Protein 4MI7 (pdb70)

Radius of gyration: 13.68 Å; Cα contacts (8 Å, |Δi|>4): 208; chains: 1; bounding box: 27×34×34 Å

Nearest PDB structures (foldseek):
  4mi7-assembly1_A  TM=1.008E+00  e=9.582E-26  Salmonella enterica subsp. enterica serovar Typhimurium str. SL1344
  5kdg-assembly1_A  TM=8.917E-01  e=5.500E-20  Salmonella enterica subsp. enterica serovar Typhimurium
  5oec-assembly1_A  TM=8.991E-01  e=2.097E-19  Salmonella enterica
  6hqz-assembly1_B  TM=5.727E-01  e=9.131E-04  Erwinia amylovora
  5xfp-assembly3_E  TM=5.953E-01  e=3.765E-01  Homo sapiens

Structure (mmCIF, N/CA/C/O backbone):
data_4MI7
#
_entry.id   4MI7
#
_cell.length_a   56.181
_cell.length_b   56.181
_cell.length_c   125.124
_cell.angle_alpha   90.000
_cell.angle_beta   90.000
_cell.angle_gamma   90.000
#
_symmetry.space_group_name_H-M   'P 41 21 2'
#
loop_
_entity.id
_entity.type
_entity.pdbx_description
1 polymer 'Bacteriophage encoded virulence factor'
2 non-polymer 'SULFATE ION'
3 water water
#
loop_
_atom_site.group_PDB
_atom_site.id
_atom_site.type_symbol
_atom_site.label_atom_id
_atom_site.label_alt_id
_atom_site.label_comp_id
_atom_site.label_asym_id
_atom_site.label_entity_id
_atom_site.label_seq_id
_atom_site.pdbx_PDB_ins_code
_atom_site.Cartn_x
_atom_site.Cartn_y
_atom_site.Cartn_z
_atom_site.occupancy
_atom_site.B_iso_or_equiv
_atom_site.auth_seq_id
_atom_site.auth_comp_id
_atom_site.auth_asym_id
_atom_site.auth_atom_id
_atom_site.pdbx_PDB_model_num
ATOM 1 N N . GLY A 1 6 ? 11.838 7.466 36.674 1.00 42.11 80 GLY A N 1
ATOM 2 C CA . GLY A 1 6 ? 13.275 7.555 36.233 1.00 37.47 80 GLY A CA 1
ATOM 3 C C . GLY A 1 6 ? 14.186 6.900 37.262 1.00 36.58 80 GLY A C 1
ATOM 4 O O . GLY A 1 6 ? 13.701 6.351 38.263 1.00 39.20 80 GLY A O 1
ATOM 5 N N . ILE A 1 7 ? 15.495 6.867 36.972 1.00 31.68 81 ILE A N 1
ATOM 6 C CA . ILE A 1 7 ? 16.460 6.200 37.864 1.00 32.33 81 ILE A CA 1
ATOM 7 C C . ILE A 1 7 ? 17.591 7.155 38.185 1.00 31.11 81 ILE A C 1
ATOM 8 O O . ILE A 1 7 ? 17.835 8.074 37.432 1.00 30.08 81 ILE A O 1
ATOM 13 N N . ASP A 1 8 ? 18.294 6.904 39.274 1.00 31.54 82 ASP A N 1
ATOM 14 C CA . ASP A 1 8 ? 19.393 7.764 39.650 1.00 32.78 82 ASP A CA 1
ATOM 15 C C . ASP A 1 8 ? 20.633 7.458 38.859 1.00 31.50 82 ASP A C 1
ATOM 16 O O . ASP A 1 8 ? 20.734 6.435 38.153 1.00 31.26 82 ASP A O 1
ATOM 21 N N . ILE A 1 9 ? 21.577 8.400 38.946 1.00 32.80 83 ILE A N 1
ATOM 22 C CA . ILE A 1 9 ? 22.791 8.313 38.169 1.00 32.84 83 ILE A CA 1
ATOM 23 C C . ILE A 1 9 ? 23.520 6.962 38.382 1.00 31.25 83 ILE A C 1
ATOM 24 O O . ILE A 1 9 ? 24.009 6.388 37.462 1.00 30.78 83 ILE A O 1
ATOM 29 N N . ILE A 1 10 ? 23.573 6.487 39.616 1.00 31.56 84 ILE A N 1
ATOM 30 C CA . ILE A 1 10 ? 24.387 5.339 39.947 1.00 31.74 84 ILE A CA 1
ATOM 31 C C . ILE A 1 10 ? 23.736 4.102 39.329 1.00 29.00 84 ILE A C 1
ATOM 32 O O . ILE A 1 10 ? 24.421 3.280 38.683 1.00 27.31 84 ILE A O 1
ATOM 37 N N . GLU A 1 11 ? 22.414 3.984 39.514 1.00 28.08 85 GLU A N 1
ATOM 38 C CA . GLU A 1 11 ? 21.668 2.908 38.870 1.00 27.18 85 GLU A CA 1
ATOM 39 C C . GLU A 1 11 ? 21.817 2.952 37.347 1.00 25.31 85 GLU A C 1
ATOM 40 O O . GLU A 1 11 ? 21.977 1.916 36.686 1.00 24.29 85 GLU A O 1
ATOM 46 N N . CYS A 1 12 ? 21.803 4.164 36.769 1.00 24.31 86 CYS A N 1
ATOM 47 C CA . CYS A 1 12 ? 21.978 4.350 35.329 1.00 25.15 86 CYS A CA 1
ATOM 48 C C . CYS A 1 12 ? 23.392 3.923 34.876 1.00 25.23 86 CYS A C 1
ATOM 49 O O . CYS A 1 12 ? 23.558 3.237 33.886 1.00 25.15 86 CYS A O 1
ATOM 52 N N . GLU A 1 13 ? 24.396 4.303 35.647 1.00 26.16 87 GLU A N 1
ATOM 53 C CA . GLU A 1 13 ? 25.758 3.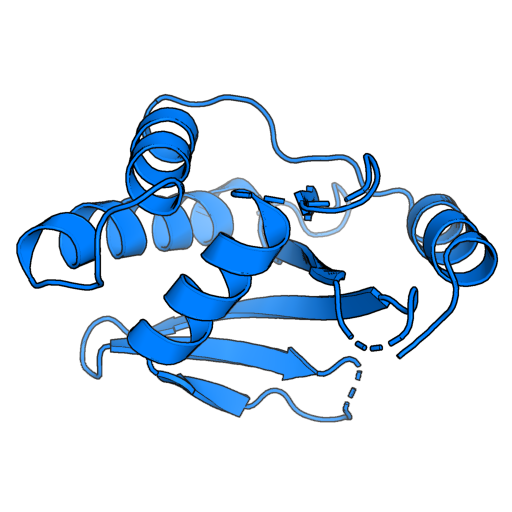912 35.299 1.00 26.61 87 GLU A CA 1
ATOM 54 C C . GLU A 1 13 ? 25.871 2.404 35.304 1.00 25.50 87 GLU A C 1
ATOM 55 O O . GLU A 1 13 ? 26.488 1.821 34.429 1.00 26.23 87 GLU A O 1
ATOM 61 N N . ASN A 1 14 ? 25.252 1.793 36.309 1.00 24.96 88 ASN A N 1
ATOM 62 C CA . ASN A 1 14 ? 25.332 0.357 36.453 1.00 25.10 88 ASN A CA 1
ATOM 63 C C . ASN A 1 14 ? 24.585 -0.347 35.337 1.00 24.71 88 ASN A C 1
ATOM 64 O O . ASN A 1 14 ? 24.973 -1.443 34.933 1.00 25.79 88 ASN A O 1
ATOM 69 N N . LEU A 1 15 ? 23.471 0.242 34.898 1.00 25.88 89 LEU A N 1
ATOM 70 C CA . LEU A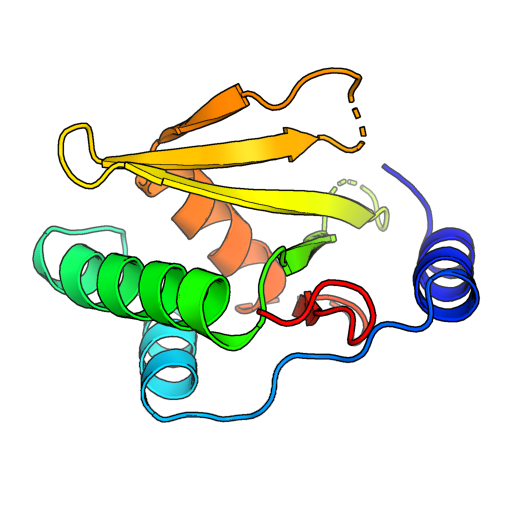 1 15 ? 22.738 -0.291 33.756 1.00 26.49 89 LEU A CA 1
ATOM 71 C C . LEU A 1 15 ? 23.565 -0.340 32.504 1.00 25.25 89 LEU A C 1
ATOM 72 O O . LEU A 1 15 ? 23.613 -1.363 31.848 1.00 27.01 89 LEU A O 1
ATOM 77 N N . LEU A 1 16 ? 24.217 0.773 32.172 1.00 24.55 90 LEU A N 1
ATOM 78 C CA . LEU A 1 16 ? 25.014 0.856 30.960 1.00 25.12 90 LEU A CA 1
ATOM 79 C C . LEU A 1 16 ? 26.160 -0.133 31.062 1.00 26.64 90 LEU A C 1
ATOM 80 O O . LEU A 1 16 ? 26.495 -0.745 30.081 1.00 26.13 90 LEU A O 1
ATOM 85 N N . LYS A 1 17 ? 26.759 -0.247 32.237 1.00 28.57 91 LYS A N 1
ATOM 86 C CA . LYS A 1 17 ? 27.918 -1.148 32.428 1.00 32.69 91 LYS A CA 1
ATOM 87 C C . LYS A 1 17 ? 27.501 -2.599 32.234 1.00 32.51 91 LYS A C 1
ATOM 88 O O . LYS A 1 17 ? 28.161 -3.392 31.555 1.00 33.07 91 LYS A O 1
ATOM 94 N N . GLU A 1 18 ? 26.365 -2.955 32.805 1.00 30.14 92 GLU A N 1
ATOM 95 C CA . GLU A 1 18 ? 25.898 -4.328 32.766 1.00 35.37 92 GLU A CA 1
ATOM 96 C C . GLU A 1 18 ? 25.460 -4.670 31.307 1.00 32.63 92 GLU A C 1
ATOM 97 O O . GLU A 1 18 ? 25.744 -5.776 30.788 1.00 32.17 92 GLU A O 1
ATOM 103 N N . MET A 1 19 ? 24.894 -3.682 30.592 1.00 31.55 93 MET A N 1
ATOM 104 C CA . MET A 1 19 ? 24.529 -3.870 29.173 1.00 30.91 93 MET A CA 1
ATOM 105 C C . MET A 1 19 ? 25.723 -3.950 28.237 1.00 28.79 93 MET A C 1
ATOM 106 O O . MET A 1 19 ? 25.620 -4.523 27.132 1.00 31.34 93 MET A O 1
ATOM 111 N N . ASN A 1 20 ? 26.855 -3.395 28.643 1.00 28.19 94 ASN A N 1
ATOM 112 C CA . ASN A 1 20 ? 28.020 -3.294 27.818 1.00 30.09 94 ASN A CA 1
ATOM 113 C C . ASN A 1 20 ? 27.734 -2.628 26.475 1.00 29.96 94 ASN A C 1
ATOM 114 O O . ASN A 1 20 ? 27.943 -3.172 25.390 1.00 30.98 94 ASN A O 1
ATOM 119 N N . VAL A 1 21 ? 27.263 -1.397 26.602 1.00 29.00 95 VAL A N 1
ATOM 120 C CA . VAL A 1 21 ? 26.987 -0.537 25.443 1.00 27.97 95 VAL A CA 1
ATOM 121 C C . VAL A 1 21 ? 27.975 0.609 25.439 1.00 29.55 95 VAL A C 1
ATOM 122 O O . VAL A 1 21 ? 28.614 0.874 26.447 1.00 33.59 95 VAL A O 1
ATOM 126 N N . GLN A 1 22 ? 28.100 1.294 24.311 1.00 26.50 96 GLN A N 1
ATOM 127 C CA . GLN A 1 22 ? 29.041 2.390 24.176 1.00 26.78 96 GLN A CA 1
ATOM 128 C C . GLN A 1 22 ? 28.303 3.479 23.460 1.00 24.35 96 GLN A C 1
ATOM 129 O O . GLN A 1 22 ? 27.360 3.214 22.730 1.00 22.39 96 GLN A O 1
ATOM 131 N N . LYS A 1 23 ? 28.766 4.703 23.672 1.00 24.91 97 LYS A N 1
ATOM 132 C CA . LYS A 1 23 ? 28.223 5.822 22.940 1.00 24.50 97 LYS A CA 1
ATOM 133 C C . LYS A 1 23 ? 28.453 5.670 21.452 1.00 23.70 97 LYS A C 1
ATOM 134 O O . LYS A 1 23 ? 29.515 5.197 20.981 1.00 24.99 97 LYS A O 1
ATOM 140 N N . ILE A 1 24 ? 27.469 6.113 20.683 1.00 23.30 98 ILE A N 1
ATOM 141 C CA . ILE A 1 24 ? 27.658 6.054 19.229 1.00 22.63 98 ILE A CA 1
ATOM 142 C C . ILE A 1 24 ? 28.868 6.901 18.761 1.00 23.67 98 ILE A C 1
ATOM 143 O O . ILE A 1 24 ? 29.168 7.954 19.326 1.00 23.73 98 ILE A O 1
ATOM 148 N N . PRO A 1 25 ? 29.536 6.435 17.684 1.00 25.34 99 PRO A N 1
ATOM 149 C CA . PRO A 1 25 ? 30.722 7.145 17.216 1.00 26.35 99 PRO A CA 1
ATOM 150 C C . PRO A 1 25 ? 30.360 8.409 16.463 1.00 25.52 99 PRO A C 1
ATOM 151 O O . PRO A 1 25 ? 29.229 8.606 15.995 1.00 24.26 99 PRO A O 1
ATOM 155 N N . GLU A 1 26 ? 31.333 9.279 16.390 1.00 26.49 100 GLU A N 1
ATOM 156 C CA . GLU A 1 26 ? 31.140 10.510 15.669 1.00 27.89 100 GLU A CA 1
ATOM 157 C C . GLU A 1 26 ? 30.889 10.231 14.176 1.00 25.65 100 GLU A C 1
ATOM 158 O O . GLU A 1 26 ? 31.416 9.294 13.603 1.00 27.06 100 GLU A O 1
ATOM 164 N N . SER A 1 27 ? 30.062 11.056 13.573 1.00 25.46 101 SER A N 1
ATOM 165 C CA . SER A 1 27 ? 29.792 10.989 12.130 1.00 24.89 101 SER A CA 1
ATOM 166 C C . SER A 1 27 ? 29.296 12.306 11.681 1.00 25.77 101 SER A C 1
ATOM 167 O O . SER A 1 27 ? 28.886 13.122 12.502 1.00 23.85 101 SER A O 1
ATOM 170 N N . SER A 1 28 ? 29.303 12.576 10.375 1.00 25.61 102 SER A N 1
ATOM 171 C CA . SER A 1 28 ? 28.840 13.889 9.927 1.00 26.65 102 SER A CA 1
ATOM 172 C C . SER A 1 28 ? 27.385 14.123 10.247 1.00 24.50 102 SER A C 1
ATOM 173 O O . SER A 1 28 ? 27.014 15.218 10.621 1.00 25.01 102 SER A O 1
ATOM 176 N N . LEU A 1 29 ? 26.593 13.065 10.155 1.00 23.87 103 LEU A N 1
ATOM 177 C CA . LEU A 1 29 ? 25.143 13.155 10.425 1.00 24.01 103 LEU A CA 1
ATOM 178 C C . LEU A 1 29 ? 24.865 13.469 11.915 1.00 23.67 103 LEU A C 1
ATOM 179 O O . LEU A 1 29 ? 23.957 14.277 12.261 1.00 24.39 103 LEU A O 1
ATOM 184 N N . PHE A 1 30 ? 25.637 12.841 12.798 1.00 22.11 104 PHE A N 1
ATOM 185 C CA . PHE A 1 30 ? 25.500 13.046 14.238 1.00 21.63 104 PHE A CA 1
ATOM 186 C C . PHE A 1 30 ? 26.003 14.446 14.612 1.00 21.97 104 PHE A C 1
ATOM 187 O O . PHE A 1 30 ? 25.382 15.172 15.363 1.00 21.95 104 PHE A O 1
ATOM 195 N N . THR A 1 31 ? 27.120 14.865 14.024 1.00 23.61 105 THR A N 1
ATOM 196 C CA . THR A 1 31 ? 27.569 16.261 14.179 1.00 25.51 105 THR A CA 1
ATOM 197 C C . THR A 1 31 ? 26.506 17.261 13.773 1.00 25.63 105 THR A C 1
ATOM 198 O O . THR A 1 31 ? 26.192 18.215 14.524 1.00 25.09 105 THR A O 1
ATOM 202 N N . ASN A 1 32 ? 25.902 17.060 12.618 1.00 25.71 106 ASN A N 1
ATOM 203 C CA . ASN A 1 32 ? 24.900 18.031 12.121 1.00 26.14 106 ASN A CA 1
ATOM 204 C C . ASN A 1 32 ? 23.691 18.088 13.037 1.00 24.14 106 ASN A C 1
ATOM 205 O O . ASN A 1 32 ? 23.207 19.202 13.356 1.00 25.32 106 ASN A O 1
ATOM 210 N N . ILE A 1 33 ? 23.249 16.946 13.536 1.00 23.54 107 ILE A N 1
ATOM 211 C CA . ILE A 1 33 ? 22.033 16.940 14.343 1.00 21.74 107 ILE A CA 1
ATOM 212 C C . ILE A 1 33 ? 22.336 17.535 15.715 1.00 22.03 107 ILE A C 1
ATOM 213 O O . ILE A 1 33 ? 21.508 18.246 16.267 1.00 21.12 107 ILE A O 1
ATOM 218 N N . LYS A 1 34 ? 23.503 17.244 16.275 1.00 22.69 108 LYS A N 1
ATOM 219 C CA . LYS A 1 34 ? 23.878 17.821 17.607 1.00 23.15 108 LYS A CA 1
ATOM 220 C C . LYS A 1 34 ? 23.943 19.331 17.554 1.00 23.13 108 LYS A C 1
ATOM 221 O O . LYS A 1 34 ? 23.484 19.964 18.501 1.00 23.74 108 LYS A O 1
ATOM 227 N N . GLU A 1 35 ? 24.399 19.883 16.437 1.00 23.41 109 GLU A N 1
ATOM 228 C CA . GLU A 1 35 ? 24.415 21.354 16.206 1.00 24.06 109 GLU A CA 1
ATOM 229 C C . GLU A 1 35 ? 22.989 21.896 16.251 1.00 25.01 109 GLU A C 1
ATOM 230 O O . GLU A 1 35 ? 22.691 22.890 16.972 1.00 26.09 109 GLU A O 1
ATOM 232 N N . ALA A 1 36 ? 22.075 21.269 15.518 1.00 22.82 110 ALA A N 1
ATOM 233 C CA . ALA A 1 36 ? 20.689 21.650 15.517 1.00 23.95 110 ALA A CA 1
ATOM 234 C C . ALA A 1 36 ? 20.007 21.598 16.847 1.00 24.05 110 ALA A C 1
ATOM 235 O O . ALA A 1 36 ? 19.241 22.454 17.257 1.00 25.02 110 ALA A O 1
ATOM 237 N N . LEU A 1 37 ? 20.323 20.561 17.613 1.00 22.82 111 LEU A N 1
ATOM 238 C CA . LEU A 1 37 ? 19.710 20.359 18.883 1.00 23.41 111 LEU A CA 1
ATOM 239 C C . LEU A 1 37 ? 20.072 21.460 19.865 1.00 26.74 111 LEU A C 1
ATOM 240 O O . LEU A 1 37 ? 19.404 21.595 20.850 1.00 28.51 111 LEU A O 1
ATOM 245 N N . GLN A 1 38 ? 21.116 22.221 19.635 1.00 26.26 112 GLN A N 1
ATOM 246 C CA . GLN A 1 38 ? 21.488 23.277 20.598 1.00 28.60 112 GLN A CA 1
ATOM 247 C C . GLN A 1 38 ? 20.462 24.394 20.673 1.00 30.58 112 GLN A C 1
ATOM 248 O O . GLN A 1 38 ? 20.340 25.049 21.708 1.00 32.94 112 GLN A O 1
ATOM 254 N N . ALA A 1 39 ? 19.768 24.653 19.572 1.00 28.70 113 ALA A N 1
ATOM 255 C CA . ALA A 1 39 ? 18.906 25.843 19.494 1.00 29.91 113 ALA A CA 1
ATOM 256 C C . ALA A 1 39 ? 17.776 25.872 18.465 1.00 28.54 113 ALA A C 1
ATOM 257 O O . ALA A 1 39 ? 16.911 26.743 18.536 1.00 30.75 113 ALA A O 1
ATOM 259 N N . GLU A 1 40 ? 17.825 25.005 17.475 1.00 23.39 114 GLU A N 1
ATOM 260 C CA . GLU A 1 40 ? 16.868 25.038 16.383 1.00 22.10 114 GLU A CA 1
ATOM 261 C C . GLU A 1 40 ? 15.590 24.399 16.762 1.00 21.28 114 GLU A C 1
ATOM 262 O O . GLU A 1 40 ? 15.600 23.217 17.225 1.00 21.53 114 GLU A O 1
ATOM 268 N N . VAL A 1 41 ? 14.484 25.065 16.590 1.00 20.89 115 VAL A N 1
ATOM 269 C CA . VAL A 1 41 ? 13.171 24.426 16.786 1.00 21.06 115 VAL A CA 1
ATOM 270 C C . VAL A 1 41 ? 12.896 23.440 15.672 1.00 20.67 115 VAL A C 1
ATOM 271 O O . VAL A 1 41 ? 13.377 23.606 14.550 1.00 21.02 115 VAL A O 1
ATOM 275 N N . PHE A 1 42 ? 12.112 22.408 15.933 1.00 20.07 116 PHE A N 1
ATOM 276 C CA . PHE A 1 42 ? 11.819 21.397 14.903 1.00 19.66 116 PHE A CA 1
ATOM 277 C C . PHE A 1 42 ? 11.109 22.040 13.723 1.00 20.32 116 PHE A C 1
ATOM 278 O O . PHE A 1 42 ? 10.261 22.904 13.883 1.00 21.38 116 PHE A O 1
ATOM 286 N N . ASN A 1 43 ? 11.560 21.678 12.529 1.00 20.58 117 ASN A N 1
ATOM 287 C CA . ASN A 1 43 ? 11.055 22.256 11.293 1.00 21.30 117 ASN A CA 1
ATOM 288 C C . ASN A 1 43 ? 11.271 21.302 10.140 1.00 22.44 117 ASN A C 1
ATOM 289 O O . ASN A 1 43 ? 11.975 20.328 10.321 1.00 22.82 117 ASN A O 1
ATOM 294 N N . SER A 1 44 ? 10.707 21.664 8.960 1.00 24.36 118 SER A N 1
ATOM 295 C CA . SER A 1 44 ? 10.781 20.725 7.798 1.00 25.31 118 SER A CA 1
ATOM 296 C C . SER A 1 44 ? 12.215 20.455 7.339 1.00 24.61 118 SER A C 1
ATOM 297 O O . SER A 1 44 ? 12.507 19.363 6.794 1.00 27.20 118 SER A O 1
ATOM 300 N N . THR A 1 45 ? 13.100 21.404 7.503 1.00 22.44 119 THR A N 1
ATOM 301 C CA . THR A 1 45 ? 14.446 21.299 6.998 1.00 23.06 119 THR A CA 1
ATOM 302 C C . THR A 1 45 ? 15.284 20.438 7.937 1.00 23.81 119 THR A C 1
ATOM 303 O O . THR A 1 45 ? 15.922 19.433 7.518 1.00 24.07 119 THR A O 1
ATOM 307 N N . VAL A 1 46 ? 15.264 20.730 9.237 1.00 23.19 120 VAL A N 1
ATOM 308 C CA . VAL A 1 46 ? 16.012 19.870 10.172 1.00 22.81 120 VAL A CA 1
ATOM 309 C C . VAL A 1 46 ? 15.391 18.481 10.293 1.00 21.94 120 VAL A C 1
ATOM 310 O O . VAL A 1 46 ? 16.082 17.526 10.565 1.00 23.25 120 VAL A O 1
ATOM 314 N N . GLU A 1 47 ? 14.118 18.336 9.999 1.00 20.92 121 GLU A N 1
ATOM 315 C CA . GLU A 1 47 ? 13.524 17.019 9.941 1.00 20.75 121 GLU A CA 1
ATOM 316 C C . GLU A 1 47 ? 14.246 16.139 8.954 1.00 20.87 121 GLU A C 1
ATOM 317 O O . GLU A 1 47 ? 14.409 14.945 9.219 1.00 20.68 121 GLU A O 1
ATOM 323 N N . ASP A 1 48 ? 14.681 16.673 7.823 1.00 22.54 122 ASP A N 1
ATOM 324 C CA . ASP A 1 48 ? 15.496 15.867 6.880 1.00 25.50 122 ASP A CA 1
ATOM 325 C C . ASP A 1 48 ? 16.761 15.389 7.534 1.00 23.58 122 ASP A C 1
ATOM 326 O O . ASP A 1 48 ? 17.092 14.200 7.388 1.00 25.10 122 ASP A O 1
ATOM 331 N N . ASP A 1 49 ? 17.425 16.253 8.297 1.00 22.49 123 ASP A N 1
ATOM 332 C CA . ASP A 1 49 ? 18.688 15.893 8.999 1.00 23.54 123 ASP A CA 1
ATOM 333 C C . ASP A 1 49 ? 18.380 14.792 10.057 1.00 21.96 123 ASP A C 1
ATOM 334 O O . ASP A 1 49 ? 19.108 13.809 10.230 1.00 21.34 123 ASP A O 1
ATOM 339 N N . PHE A 1 50 ? 17.270 15.008 10.772 1.00 20.65 124 PHE A N 1
ATOM 340 C CA . PHE A 1 50 ? 16.818 14.069 11.811 1.00 19.50 124 PHE A CA 1
ATOM 341 C C . PHE A 1 50 ? 16.548 12.694 11.212 1.00 20.46 124 PHE A C 1
ATOM 342 O O . PHE A 1 50 ? 17.035 11.695 11.727 1.00 20.22 124 PHE A O 1
ATOM 350 N N . GLU A 1 51 ? 15.749 12.661 10.150 1.00 20.75 125 GLU A N 1
ATOM 351 C CA . GLU A 1 51 ? 15.393 11.376 9.513 1.00 22.21 125 GLU A CA 1
ATOM 352 C C . GLU A 1 51 ? 16.671 10.706 9.008 1.00 22.82 125 GLU A C 1
ATOM 353 O O . GLU A 1 51 ? 16.835 9.473 9.206 1.00 22.95 125 GLU A O 1
ATOM 359 N N . SER A 1 52 ? 17.580 11.431 8.363 1.00 22.55 126 SER A N 1
ATOM 360 C CA . SER A 1 52 ? 18.845 10.866 7.839 1.00 23.59 126 SER A CA 1
ATOM 361 C C . SER A 1 52 ? 19.667 10.258 8.940 1.00 21.83 126 SER A C 1
ATOM 362 O O . SER A 1 52 ? 20.154 9.115 8.805 1.00 21.28 126 SER A O 1
ATOM 365 N N . PHE A 1 53 ? 19.715 10.950 10.074 1.00 20.48 127 PHE A N 1
ATOM 366 C CA . PHE A 1 53 ? 20.490 10.493 11.238 1.00 20.19 127 PHE A CA 1
ATOM 367 C C . PHE A 1 53 ? 19.880 9.220 11.866 1.00 19.38 127 PHE A C 1
ATOM 368 O O . PHE A 1 53 ? 20.549 8.196 12.071 1.00 19.55 127 PHE A O 1
ATOM 376 N N . ILE A 1 54 ? 18.561 9.272 12.156 1.00 19.40 128 ILE A N 1
ATOM 377 C CA . ILE A 1 54 ? 17.896 8.130 12.809 1.00 19.22 128 ILE A CA 1
ATOM 378 C C . ILE A 1 54 ? 17.963 6.908 11.895 1.00 19.56 128 ILE A C 1
ATOM 379 O O . ILE A 1 54 ? 18.282 5.795 12.347 1.00 20.15 128 ILE A O 1
ATOM 384 N N . SER A 1 55 ? 17.696 7.101 10.591 1.00 19.21 129 SER A N 1
ATOM 385 C CA . SER A 1 55 ? 17.733 5.967 9.688 1.00 20.83 129 SER A CA 1
ATOM 386 C C . SER A 1 55 ? 19.167 5.366 9.591 1.00 19.95 129 SER A C 1
ATOM 387 O O . SER A 1 55 ? 19.340 4.161 9.493 1.00 20.50 129 SER A O 1
ATOM 390 N N . TYR A 1 56 ? 20.169 6.209 9.504 1.00 20.73 130 TYR A N 1
ATOM 391 C CA . TYR A 1 56 ? 21.561 5.794 9.494 1.00 20.86 130 TYR A CA 1
ATOM 392 C C . TYR A 1 56 ? 21.917 4.996 10.712 1.00 20.47 130 TYR A C 1
ATOM 393 O O . TYR A 1 56 ? 22.534 3.902 10.624 1.00 20.15 130 TYR A O 1
ATOM 402 N N . GLU A 1 57 ? 21.517 5.467 11.873 1.00 19.75 131 GLU A N 1
ATOM 403 C CA . GLU A 1 57 ? 21.880 4.778 13.104 1.00 20.04 131 GLU A CA 1
ATOM 404 C C . GLU A 1 57 ? 21.153 3.453 13.233 1.00 18.86 131 GLU A C 1
ATOM 405 O O . GLU A 1 57 ? 21.745 2.422 13.554 1.00 19.75 131 GLU A O 1
ATOM 411 N N . LEU A 1 58 ? 19.868 3.413 12.911 1.00 18.43 132 LEU A N 1
ATOM 412 C CA . LEU A 1 58 ? 19.197 2.158 12.968 1.00 20.12 132 LEU A CA 1
ATOM 413 C C . LEU A 1 58 ? 19.745 1.123 11.958 1.00 21.04 132 LEU A C 1
ATOM 414 O O . LEU A 1 58 ? 19.855 -0.086 12.236 1.00 21.60 132 LEU A O 1
ATOM 419 N N . GLN A 1 59 ? 20.114 1.604 10.762 1.00 20.38 133 GLN A N 1
ATOM 420 C CA . GLN A 1 59 ? 20.638 0.742 9.668 1.00 22.40 133 GLN A CA 1
ATOM 421 C C . GLN A 1 59 ? 22.021 0.152 10.002 1.00 21.00 133 GLN A C 1
ATOM 422 O O . GLN A 1 59 ? 22.293 -1.017 9.694 1.00 22.46 133 GLN A O 1
ATOM 428 N N . ASN A 1 60 ? 22.878 0.956 10.649 1.00 19.90 134 ASN A N 1
ATOM 429 C CA . ASN A 1 60 ? 24.251 0.609 10.872 1.00 21.11 134 ASN A CA 1
ATOM 430 C C . ASN A 1 60 ? 24.598 0.178 12.258 1.00 22.11 134 ASN A C 1
ATOM 431 O O . ASN A 1 60 ? 25.455 -0.746 12.399 1.00 23.11 134 ASN A O 1
ATOM 436 N N . HIS A 1 61 ? 23.937 0.741 13.256 1.00 21.44 135 HIS A N 1
ATOM 437 C CA . HIS A 1 61 ? 24.200 0.387 14.646 1.00 21.27 135 HIS A CA 1
ATOM 438 C C . HIS A 1 61 ? 23.106 -0.401 15.307 1.00 21.45 135 HIS A C 1
ATOM 439 O O . HIS A 1 61 ? 23.332 -1.031 16.333 1.00 23.19 135 HIS A O 1
ATOM 446 N N . GLY A 1 62 ? 21.894 -0.341 14.782 1.00 22.06 136 GLY A N 1
ATOM 447 C CA . GLY A 1 62 ? 20.755 -1.088 15.343 1.00 20.36 136 GLY A CA 1
ATOM 448 C C . GLY A 1 62 ? 20.046 -0.290 16.416 1.00 19.74 136 GLY A C 1
ATOM 449 O O . GLY A 1 62 ? 19.964 0.963 16.302 1.00 20.08 136 GLY A O 1
ATOM 450 N N . PRO A 1 63 ? 19.557 -0.945 17.468 1.00 19.57 137 PRO A N 1
ATOM 451 C CA . PRO A 1 63 ? 18.730 -0.184 18.449 1.00 19.80 137 PRO A CA 1
ATOM 452 C C . PRO A 1 63 ? 19.614 0.813 19.232 1.00 19.34 137 PRO A C 1
ATOM 453 O O . PRO A 1 63 ? 20.777 0.513 19.549 1.00 20.19 137 PRO A O 1
ATOM 457 N N . LEU A 1 64 ? 19.061 1.979 19.512 1.00 22.26 138 LEU A N 1
ATOM 458 C CA . LEU A 1 64 ? 19.807 3.008 20.221 1.00 22.08 138 LEU A CA 1
ATOM 459 C C . LEU A 1 64 ? 19.211 3.291 21.594 1.00 22.83 138 LEU A C 1
ATOM 460 O O . LEU A 1 64 ? 17.988 3.542 21.696 1.00 25.62 138 LEU A O 1
ATOM 465 N N . MET A 1 65 ? 20.051 3.244 22.610 1.00 21.89 139 MET A N 1
ATOM 466 C CA . MET A 1 65 ? 19.594 3.562 23.929 1.00 22.73 139 MET A CA 1
ATOM 467 C C . MET A 1 65 ? 19.869 5.079 24.112 1.00 21.10 139 MET A C 1
ATOM 468 O O . MET A 1 65 ? 20.994 5.506 23.963 1.00 21.80 139 MET A O 1
ATOM 473 N N . LEU A 1 66 ? 18.820 5.810 24.452 1.00 21.38 140 LEU A N 1
ATOM 474 C CA . LEU A 1 66 ? 18.859 7.226 24.785 1.00 21.05 140 LEU A CA 1
ATOM 475 C C . LEU A 1 66 ? 18.783 7.377 26.299 1.00 21.60 140 LEU A C 1
ATOM 476 O O . LEU A 1 66 ? 17.830 6.884 26.912 1.00 22.78 140 LEU A O 1
ATOM 481 N N . ILE A 1 67 ? 19.772 8.048 26.875 1.00 20.97 141 ILE A N 1
ATOM 482 C CA . ILE A 1 67 ? 19.743 8.424 28.285 1.00 21.53 141 ILE A CA 1
ATOM 483 C C . ILE A 1 67 ? 19.577 9.949 28.293 1.00 22.02 141 ILE A C 1
ATOM 484 O O . ILE A 1 67 ? 20.369 10.665 27.671 1.00 22.26 141 ILE A O 1
ATOM 489 N N . ARG A 1 68 ? 18.542 10.403 28.979 1.00 23.07 142 ARG A N 1
ATOM 490 C CA . ARG A 1 68 ? 18.250 11.822 29.023 1.00 25.11 142 ARG A CA 1
ATOM 491 C C . ARG A 1 68 ? 17.813 12.215 30.419 1.00 26.13 142 ARG A C 1
ATOM 492 O O . ARG A 1 68 ? 17.388 11.379 31.235 1.00 24.80 142 ARG A O 1
ATOM 500 N N . PRO A 1 69 ? 17.913 13.524 30.702 1.00 28.21 143 PRO A N 1
ATOM 501 C CA . PRO A 1 69 ? 17.521 13.964 32.023 1.00 32.61 143 PRO A CA 1
ATOM 502 C C . PRO A 1 69 ? 15.997 13.978 32.184 1.00 37.34 143 PRO A C 1
ATOM 503 O O . PRO A 1 69 ? 15.276 14.150 31.177 1.00 40.07 143 PRO A O 1
ATOM 507 N N . SER A 1 70 ? 15.560 13.771 33.435 1.00 42.27 144 SER A N 1
ATOM 508 C CA . SER A 1 70 ? 14.139 13.624 33.818 1.00 46.59 144 SER A CA 1
ATOM 509 C C . SER A 1 70 ? 13.609 14.834 34.569 1.00 48.66 144 SER A C 1
ATOM 510 O O . SER A 1 70 ? 13.261 15.831 33.952 1.00 59.32 144 SER A O 1
ATOM 511 N N . SER A 1 73 ? 13.608 15.539 38.511 1.00 60.17 147 SER A N 1
ATOM 512 C CA . SER A 1 73 ? 14.705 15.473 39.476 1.00 55.48 147 SER A CA 1
ATOM 513 C C . SER A 1 73 ? 16.077 15.491 38.805 1.00 52.55 147 SER A C 1
ATOM 514 O O . SER A 1 73 ? 16.221 15.959 37.656 1.00 48.00 147 SER A O 1
ATOM 515 N N . GLU A 1 74 ? 17.077 14.988 39.544 1.00 52.03 148 GLU A N 1
ATOM 516 C CA . GLU A 1 74 ? 18.405 14.652 38.991 1.00 50.83 148 GLU A CA 1
ATOM 517 C C . GLU A 1 74 ? 18.377 13.216 38.384 1.00 47.43 148 GLU A C 1
ATOM 518 O O . GLU A 1 74 ? 19.436 12.591 38.130 1.00 46.35 148 GLU A O 1
ATOM 519 N N . CYS A 1 75 ? 17.158 12.719 38.162 1.00 44.90 149 CYS A N 1
ATOM 520 C CA . CYS A 1 75 ? 16.941 11.368 37.712 1.00 41.07 149 CYS A CA 1
ATOM 521 C C . CYS A 1 75 ? 17.032 11.338 36.201 1.00 34.65 149 CYS A C 1
ATOM 522 O O . CYS A 1 75 ? 16.856 12.350 35.515 1.00 34.10 149 CYS A O 1
ATOM 525 N N . LEU A 1 76 ? 1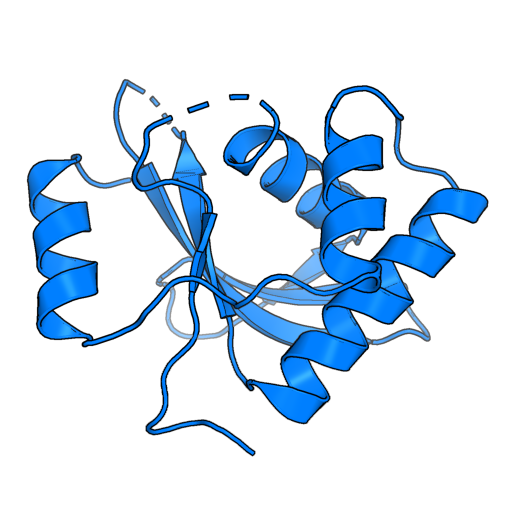7.288 10.155 35.696 1.00 30.69 150 LEU A N 1
ATOM 526 C CA . LEU A 1 76 ? 17.516 9.959 34.275 1.00 28.98 150 LEU A CA 1
ATOM 527 C C . LEU A 1 76 ? 16.461 9.011 33.783 1.00 28.42 150 LEU A C 1
ATOM 528 O O . LEU A 1 76 ? 15.993 8.128 34.506 1.00 30.23 150 LEU A O 1
ATOM 533 N N . HIS A 1 77 ? 16.202 9.111 32.477 1.00 27.58 151 HIS A N 1
ATOM 534 C CA . HIS A 1 77 ? 15.283 8.207 31.788 1.00 29.47 151 HIS A CA 1
ATOM 535 C C . HIS A 1 77 ? 16.085 7.507 30.706 1.00 28.05 151 HIS A C 1
ATOM 536 O O . HIS A 1 77 ? 16.895 8.138 30.008 1.00 28.44 151 HIS A O 1
ATOM 543 N N . ALA A 1 78 ? 15.902 6.187 30.615 1.00 26.16 152 ALA A N 1
ATOM 544 C CA . ALA A 1 78 ? 16.514 5.364 29.611 1.00 26.44 152 ALA A CA 1
ATOM 545 C C . ALA A 1 78 ? 15.362 4.977 28.671 1.00 28.14 152 ALA A C 1
ATOM 546 O O . ALA A 1 78 ? 14.316 4.470 29.125 1.00 32.69 152 ALA A O 1
ATOM 548 N N . GLU A 1 79 ? 15.537 5.217 27.384 1.00 23.50 153 GLU A N 1
ATOM 549 C CA . GLU A 1 79 ? 14.517 4.913 26.350 1.00 24.18 153 GLU A CA 1
ATOM 550 C C . GLU A 1 79 ? 15.302 4.225 25.227 1.00 25.05 153 GLU A C 1
ATOM 551 O O . GLU A 1 79 ? 16.516 4.320 25.204 1.00 27.38 153 GLU A O 1
ATOM 557 N N . CYS A 1 80 ? 14.654 3.440 24.377 1.00 23.73 154 CYS A N 1
ATOM 558 C CA . CYS A 1 80 ? 15.372 2.685 23.360 1.00 23.41 154 CYS A CA 1
ATOM 559 C C . CYS A 1 80 ? 14.634 2.936 22.030 1.00 22.93 154 CYS A C 1
ATOM 560 O O . CYS A 1 80 ? 13.463 2.621 21.868 1.00 23.96 154 CYS A O 1
ATOM 563 N N . ILE A 1 81 ? 15.343 3.529 21.079 1.00 20.31 155 ILE A N 1
ATOM 564 C CA . ILE A 1 81 ? 14.832 3.787 19.752 1.00 20.24 155 ILE A CA 1
ATOM 565 C C . ILE A 1 81 ? 15.066 2.542 18.832 1.00 18.46 155 ILE A C 1
ATOM 566 O O . ILE A 1 81 ? 16.201 2.097 18.712 1.00 20.53 155 ILE A O 1
ATOM 571 N N . VAL A 1 82 ? 14.017 2.034 18.235 1.00 19.93 156 VAL A N 1
ATOM 572 C CA . VAL A 1 82 ? 14.062 0.741 17.571 1.00 19.49 156 VAL A CA 1
ATOM 573 C C . VAL A 1 82 ? 13.348 0.697 16.248 1.00 19.54 156 VAL A C 1
ATOM 574 O O . VAL A 1 82 ? 13.236 -0.385 15.654 1.00 20.67 156 VAL A O 1
ATOM 578 N N . GLY A 1 83 ? 12.940 1.831 15.718 1.00 18.76 157 GLY A N 1
ATOM 579 C CA . GLY A 1 83 ? 12.282 1.876 14.429 1.00 19.46 157 GLY A CA 1
ATOM 580 C C . GLY A 1 83 ? 11.921 3.278 14.003 1.00 19.95 157 GLY A C 1
ATOM 581 O O . GLY A 1 83 ? 11.934 4.168 14.849 1.00 20.98 157 GLY A O 1
ATOM 582 N N . TYR A 1 84 ? 11.663 3.385 12.700 1.00 21.06 158 TYR A N 1
ATOM 583 C CA . TYR A 1 84 ? 11.372 4.704 12.077 1.00 20.97 158 TYR A CA 1
ATOM 584 C C . TYR A 1 84 ? 10.439 4.538 10.921 1.00 23.19 158 TYR A C 1
ATOM 585 O O . TYR A 1 84 ? 10.574 3.564 10.150 1.00 24.34 158 TYR A O 1
ATOM 594 N N . ASP A 1 85 ? 9.397 5.360 10.856 1.00 22.10 159 ASP A N 1
ATOM 595 C CA . ASP A 1 85 ? 8.445 5.361 9.754 1.00 24.71 159 ASP A CA 1
ATOM 596 C C . ASP A 1 85 ? 8.383 6.748 9.113 1.00 26.04 159 ASP A C 1
ATOM 597 O O . ASP A 1 85 ? 7.783 7.675 9.684 1.00 26.12 159 ASP A O 1
ATOM 602 N N . SER A 1 86 ? 8.972 6.867 7.912 1.00 26.76 160 SER A N 1
ATOM 603 C CA A SER A 1 86 ? 9.056 8.170 7.229 0.50 30.08 160 SER A CA 1
ATOM 604 C CA B SER A 1 86 ? 9.078 8.146 7.216 0.50 29.16 160 SER A CA 1
ATOM 605 C C . SER A 1 86 ? 7.732 8.599 6.674 1.00 31.55 160 SER A C 1
ATOM 606 O O . SER A 1 86 ? 7.519 9.803 6.437 1.00 35.40 160 SER A O 1
ATOM 611 N N . GLU A 1 87 ? 6.826 7.643 6.461 1.00 31.90 161 GLU A N 1
ATOM 612 C CA . GLU A 1 87 ? 5.526 7.969 5.895 1.00 34.19 161 GLU A CA 1
ATOM 613 C C . GLU A 1 87 ? 4.717 8.801 6.888 1.00 33.30 161 GLU A C 1
ATOM 614 O O . GLU A 1 87 ? 4.126 9.807 6.484 1.00 39.34 161 GLU A O 1
ATOM 616 N N . VAL A 1 88 ? 4.691 8.429 8.153 1.00 29.48 162 VAL A N 1
ATOM 617 C CA . VAL A 1 88 ? 3.938 9.149 9.175 1.00 30.93 162 VAL A CA 1
ATOM 618 C C . VAL A 1 88 ? 4.791 10.013 10.112 1.00 27.65 162 VAL A C 1
ATOM 619 O O . VAL A 1 88 ? 4.248 10.681 10.989 1.00 27.66 162 VAL A O 1
ATOM 623 N N . LYS A 1 89 ? 6.112 10.020 9.902 1.00 24.82 163 LYS A N 1
ATOM 624 C CA . LYS A 1 89 ? 7.028 10.865 10.704 1.00 24.13 163 LYS A CA 1
ATOM 625 C C . LYS A 1 89 ? 6.971 10.564 12.198 1.00 22.66 163 LYS A C 1
ATOM 626 O O . LYS A 1 89 ? 6.774 11.459 13.057 1.00 22.67 163 LYS A O 1
ATOM 632 N N . LYS A 1 90 ? 7.139 9.245 12.485 1.00 22.17 164 LYS A N 1
ATOM 633 C CA . LYS A 1 90 ? 7.176 8.775 13.841 1.00 22.22 164 LYS A CA 1
ATOM 634 C C . LYS A 1 90 ? 8.324 7.822 14.067 1.00 21.90 164 LYS A C 1
ATOM 635 O O . LYS A 1 90 ? 8.809 7.169 13.107 1.00 21.50 164 LYS A O 1
ATOM 641 N N . VAL A 1 91 ? 8.740 7.756 15.329 1.00 21.08 165 VAL A N 1
ATOM 642 C CA . VAL A 1 91 ? 9.846 6.940 15.766 1.00 20.70 165 VAL A CA 1
ATOM 643 C C . VAL A 1 91 ? 9.296 5.861 16.715 1.00 20.85 165 VAL A C 1
ATOM 644 O O . VAL A 1 91 ? 8.440 6.152 17.555 1.00 21.73 165 VAL A O 1
ATOM 648 N N . LEU A 1 92 ? 9.782 4.618 16.631 1.00 20.45 166 LEU A N 1
ATOM 649 C CA . LEU A 1 92 ? 9.299 3.558 17.494 1.00 20.37 166 LEU A CA 1
ATOM 650 C C . LEU A 1 92 ? 10.192 3.430 18.687 1.00 19.67 166 LEU A C 1
ATOM 651 O O . LEU A 1 92 ? 11.411 3.297 18.545 1.00 19.72 166 LEU A O 1
ATOM 656 N N . ILE A 1 93 ? 9.636 3.593 19.882 1.00 20.42 167 ILE A N 1
ATOM 657 C CA . ILE A 1 93 ? 10.435 3.737 21.098 1.00 22.30 167 ILE A CA 1
ATOM 658 C C . ILE A 1 93 ? 9.918 2.959 22.273 1.00 22.12 167 ILE A C 1
ATOM 659 O O . ILE A 1 93 ? 8.727 2.949 22.504 1.00 24.05 167 ILE A O 1
ATOM 664 N N . TYR A 1 94 ? 10.831 2.350 23.013 1.00 21.42 168 TYR A N 1
ATOM 665 C CA . TYR A 1 94 ? 10.556 1.761 24.311 1.00 23.96 168 TYR A CA 1
ATOM 666 C C . TYR A 1 94 ? 10.785 2.815 25.401 1.00 26.77 168 TYR A C 1
ATOM 667 O O . TYR A 1 94 ? 11.827 3.460 25.440 1.00 25.99 168 TYR A O 1
ATOM 676 N N . ASP A 1 95 ? 9.808 2.923 26.306 1.00 33.36 169 ASP A N 1
ATOM 677 C CA . ASP A 1 95 ? 9.966 3.658 27.597 1.00 43.46 169 ASP A CA 1
ATOM 678 C C . ASP A 1 95 ? 10.225 2.565 28.614 1.00 48.73 169 ASP A C 1
ATOM 679 O O . ASP A 1 95 ? 9.278 2.001 29.192 1.00 49.27 169 ASP A O 1
ATOM 684 N N . SER A 1 96 ? 11.507 2.248 28.793 1.00 57.44 170 SER A N 1
ATOM 685 C CA . SER A 1 96 ? 11.946 0.999 29.413 1.00 59.90 170 SER A CA 1
ATOM 686 C C . SER A 1 96 ? 12.276 1.200 30.886 1.00 65.45 170 SER A C 1
ATOM 687 O O . SER A 1 96 ? 12.915 2.189 31.247 1.00 68.89 170 SER A O 1
ATOM 688 N N . ASN A 1 98 ? 6.682 0.127 28.348 1.00 75.09 172 ASN A N 1
ATOM 689 C CA . ASN A 1 98 ? 7.621 -0.766 29.009 1.00 70.03 172 ASN A CA 1
ATOM 690 C C . ASN A 1 98 ? 7.786 -2.089 28.274 1.00 67.95 172 ASN A C 1
ATOM 691 O O . ASN A 1 98 ? 8.877 -2.401 27.785 1.00 67.45 172 ASN A O 1
ATOM 692 N N . THR A 1 99 ? 6.697 -2.864 28.211 1.00 64.57 173 THR A N 1
ATOM 693 C CA . THR A 1 99 ? 6.715 -4.170 27.574 1.00 60.91 173 THR A CA 1
ATOM 694 C C . THR A 1 99 ? 6.795 -4.041 26.053 1.00 53.17 173 THR A C 1
ATOM 695 O O . THR A 1 99 ? 7.567 -4.767 25.392 1.00 55.26 173 THR A O 1
ATOM 696 N N . SER A 1 100 ? 5.976 -3.139 25.523 1.00 45.68 174 SER A N 1
ATOM 697 C CA . SER A 1 100 ? 5.809 -2.978 24.098 1.00 38.76 174 SER A CA 1
ATOM 698 C C .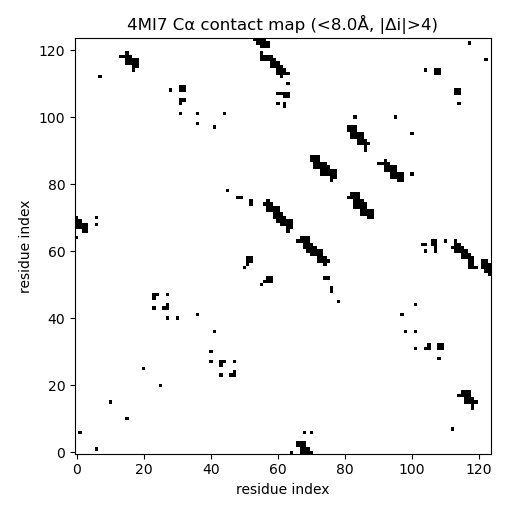 SER A 1 100 ? 6.209 -1.552 23.697 1.00 32.57 174 SER A C 1
ATOM 699 O O . SER A 1 100 ? 5.895 -0.638 24.374 1.00 33.40 174 SER A O 1
ATOM 702 N N . PRO A 1 101 ? 6.908 -1.409 22.588 1.00 28.31 175 PRO A N 1
ATOM 703 C CA . PRO A 1 101 ? 7.291 -0.062 22.182 1.00 24.71 175 PRO A CA 1
ATOM 704 C C . PRO A 1 101 ? 6.132 0.682 21.554 1.00 25.85 175 PRO A C 1
ATOM 705 O O . PRO A 1 101 ? 5.123 0.064 21.168 1.00 29.15 175 PRO A O 1
ATOM 709 N N . GLU A 1 102 ? 6.230 2.015 21.474 1.00 25.90 176 GLU A N 1
ATOM 710 C CA . GLU A 1 102 ? 5.165 2.816 20.923 1.00 26.87 176 GLU A CA 1
ATOM 711 C C . GLU A 1 102 ? 5.694 3.847 19.931 1.00 24.93 176 GLU A C 1
ATOM 712 O O . GLU A 1 102 ? 6.830 4.302 20.04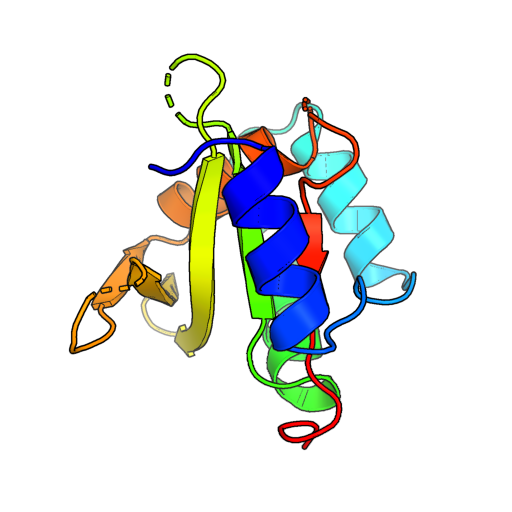2 1.00 23.73 176 GLU A O 1
ATOM 718 N N . TRP A 1 103 ? 4.866 4.155 18.957 1.00 23.54 177 TRP A N 1
ATOM 719 C CA . TRP A 1 103 ? 5.215 5.165 17.953 1.00 23.84 177 TRP A CA 1
ATOM 720 C C . TRP A 1 103 ? 5.062 6.583 18.561 1.00 25.15 177 TRP A C 1
ATOM 721 O O . TRP A 1 103 ? 3.985 6.954 19.083 1.00 27.28 177 TRP A O 1
ATOM 732 N N . GLN A 1 104 ? 6.117 7.385 18.468 1.00 22.62 178 GLN A N 1
ATOM 733 C CA . GLN A 1 104 ? 6.127 8.761 18.994 1.00 24.32 178 GLN A CA 1
ATOM 734 C C . GLN A 1 104 ? 6.387 9.712 17.853 1.00 22.52 178 GLN A C 1
ATOM 735 O O . GLN A 1 104 ? 7.137 9.439 16.928 1.00 22.81 178 GLN A O 1
ATOM 741 N N . SER A 1 105 ? 5.795 10.908 17.918 1.00 23.53 179 SER A N 1
ATOM 742 C CA . SER A 1 105 ? 6.053 11.910 16.859 1.00 22.70 179 SER A CA 1
ATOM 743 C C . SER A 1 105 ? 7.498 12.323 16.765 1.00 21.24 179 SER A C 1
ATOM 744 O O . SER A 1 105 ? 8.198 12.430 17.792 1.00 21.54 179 SER A O 1
ATOM 747 N N . ASN A 1 106 ? 7.938 12.665 15.551 1.00 20.58 180 ASN A N 1
ATOM 748 C CA . ASN A 1 106 ? 9.305 13.171 15.373 1.00 19.67 180 ASN A CA 1
ATOM 749 C C . ASN A 1 106 ? 9.541 14.391 16.278 1.00 20.23 180 ASN A C 1
ATOM 750 O O . ASN A 1 106 ? 10.608 14.483 16.898 1.00 19.61 180 ASN A O 1
ATOM 755 N N . ILE A 1 107 ? 8.577 15.303 16.372 1.00 20.64 181 ILE A N 1
ATOM 756 C CA . ILE A 1 107 ? 8.820 16.483 17.208 1.00 19.87 181 ILE A CA 1
ATOM 757 C C . ILE A 1 107 ? 9.065 16.114 18.664 1.00 20.66 181 ILE A C 1
ATOM 758 O O . ILE A 1 107 ? 9.962 16.630 19.316 1.00 21.06 181 ILE A O 1
ATOM 763 N N . ASP A 1 108 ? 8.319 15.138 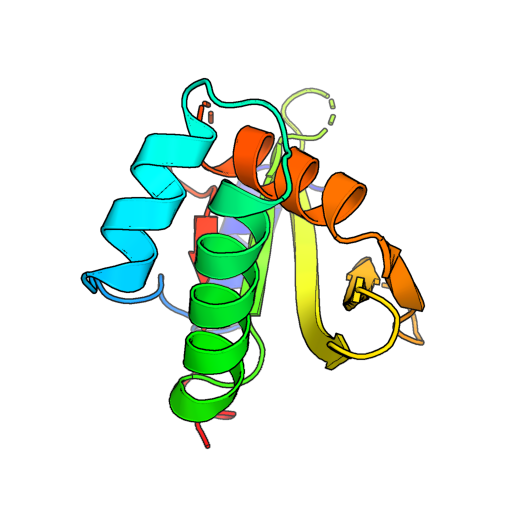19.177 1.00 21.13 182 ASP A N 1
ATOM 764 C CA . ASP A 1 108 ? 8.548 14.708 20.571 1.00 21.71 182 ASP A CA 1
ATOM 765 C C . ASP A 1 108 ? 9.923 14.072 20.765 1.00 20.18 182 ASP A C 1
ATOM 766 O O . ASP A 1 108 ? 10.570 14.339 21.792 1.00 21.42 182 ASP A O 1
ATOM 771 N N . VAL A 1 109 ? 10.351 13.242 19.819 1.00 20.21 183 VAL A N 1
ATOM 772 C CA . VAL A 1 109 ? 11.643 12.617 19.921 1.00 20.70 183 VAL A CA 1
ATOM 773 C C . VAL A 1 109 ? 12.778 13.626 19.753 1.00 20.43 183 VAL A C 1
ATOM 774 O O . VAL A 1 109 ? 13.758 13.607 20.484 1.00 20.62 183 VAL A O 1
ATOM 778 N N . TYR A 1 110 ? 12.620 14.547 18.815 1.00 19.80 184 TYR A N 1
ATOM 779 C CA . TYR A 1 110 ? 13.610 15.608 18.653 1.00 20.25 184 TYR A CA 1
ATOM 780 C C . TYR A 1 110 ? 13.775 16.431 19.928 1.00 20.32 184 TYR A C 1
ATOM 781 O O . TYR A 1 110 ? 14.893 16.727 20.336 1.00 20.84 184 TYR A O 1
ATOM 790 N N . ASP A 1 111 ? 12.660 16.727 20.597 1.00 20.56 185 ASP A N 1
ATOM 791 C CA . ASP A 1 111 ? 12.675 17.474 21.848 1.00 22.83 185 ASP A CA 1
ATOM 792 C C . ASP A 1 111 ? 13.378 16.673 22.936 1.00 23.16 185 ASP A C 1
ATOM 793 O O . ASP A 1 111 ? 14.143 17.251 23.726 1.00 23.24 185 ASP A O 1
ATOM 798 N N . LYS A 1 112 ? 13.187 15.356 22.952 1.00 23.11 186 LYS A N 1
ATOM 799 C CA . LYS A 1 112 ? 13.949 14.489 23.877 1.00 24.36 186 LYS A CA 1
ATOM 800 C C . LYS A 1 112 ? 15.453 14.493 23.629 1.00 24.11 186 LYS A C 1
ATOM 801 O O . LYS A 1 112 ? 16.254 14.533 24.561 1.00 24.10 186 LYS A O 1
ATOM 807 N N . LEU A 1 113 ? 15.866 14.432 22.392 1.00 21.20 187 LEU A N 1
ATOM 808 C CA . LEU A 1 113 ? 17.272 14.512 22.061 1.00 22.69 187 LEU A CA 1
ATOM 809 C C . LEU A 1 113 ? 17.848 15.895 22.478 1.00 22.41 187 LEU A C 1
ATOM 810 O O . LEU A 1 113 ? 19.015 16.002 22.840 1.00 23.43 187 LEU A O 1
ATOM 815 N N . THR A 1 114 ? 17.066 16.976 22.330 1.00 23.56 188 THR A N 1
ATOM 816 C CA . THR A 1 114 ? 17.487 18.299 22.763 1.00 26.08 188 THR A CA 1
ATOM 817 C C . THR A 1 114 ? 17.844 18.249 24.244 1.00 27.23 188 THR A C 1
ATOM 818 O O . THR A 1 114 ? 18.872 18.781 24.637 1.00 30.22 188 THR A O 1
ATOM 822 N N . LEU A 1 115 ? 17.025 17.581 25.046 1.00 25.49 189 LEU A N 1
ATOM 823 C CA . LEU A 1 115 ? 17.354 17.415 26.483 1.00 28.21 189 LEU A CA 1
ATOM 824 C C . LEU A 1 115 ? 18.671 16.652 26.712 1.00 28.15 189 LEU A C 1
ATOM 825 O O . LEU A 1 115 ? 19.440 16.983 27.603 1.00 31.53 189 LEU A O 1
ATOM 830 N N . ALA A 1 116 ? 18.908 15.613 25.925 1.00 26.50 190 ALA A N 1
ATOM 831 C CA . ALA A 1 116 ? 20.083 14.778 26.121 1.00 24.92 190 ALA A CA 1
ATOM 832 C C . ALA A 1 116 ? 21.357 15.404 25.659 1.00 27.46 190 ALA A C 1
ATOM 833 O O . ALA A 1 116 ? 22.412 15.061 26.171 1.00 31.97 190 ALA A O 1
ATOM 835 N N . PHE A 1 117 ? 21.280 16.321 24.707 1.00 24.78 191 PHE A N 1
ATOM 836 C CA . PHE A 1 117 ? 22.477 16.841 24.003 1.00 25.93 191 PHE A CA 1
ATOM 837 C C . PHE A 1 117 ? 22.673 18.351 24.135 1.00 31.04 191 PHE A C 1
ATOM 838 O O . PHE A 1 117 ? 23.653 18.882 23.630 1.00 32.08 191 PHE A O 1
ATOM 846 N N . ASN A 1 118 ? 21.738 19.012 24.774 1.00 33.47 192 ASN A N 1
ATOM 847 C CA . ASN A 1 118 ? 21.901 20.481 24.975 1.00 36.46 192 ASN A CA 1
ATOM 848 C C . ASN A 1 118 ? 22.436 20.545 26.357 1.00 39.88 192 ASN A C 1
ATOM 849 O O . ASN A 1 118 ? 21.7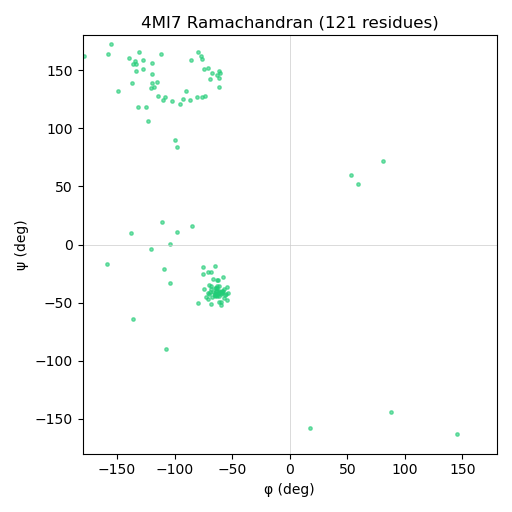05 20.263 27.313 1.00 51.37 192 ASN A O 1
ATOM 851 N N . CYS A 1 126 ? 25.591 16.242 32.805 1.00 50.88 200 CYS A N 1
ATOM 852 C CA . CYS A 1 126 ? 25.080 14.905 32.482 1.00 47.12 200 CYS A CA 1
ATOM 853 C C . CYS A 1 126 ? 25.996 14.292 31.427 1.00 44.11 200 CYS A C 1
ATOM 854 O O . CYS A 1 126 ? 25.632 14.152 30.249 1.00 43.77 200 CYS A O 1
ATOM 855 N N . SER A 1 127 ? 27.195 13.925 31.867 1.00 40.71 201 SER A N 1
ATOM 856 C CA . SER A 1 127 ? 28.162 13.174 31.059 1.00 40.98 201 SER A CA 1
ATOM 857 C C . SER A 1 127 ? 27.567 11.860 30.479 1.00 36.00 201 SER A C 1
ATOM 858 O O . SER A 1 127 ? 27.892 11.405 29.376 1.00 37.66 201 SER A O 1
ATOM 861 N N . ILE A 1 128 ? 26.714 11.222 31.269 1.00 33.52 202 ILE A N 1
ATOM 862 C CA . ILE A 1 128 ? 26.123 9.929 30.886 1.00 31.13 202 ILE A CA 1
ATOM 863 C C . ILE A 1 128 ? 25.022 10.062 29.831 1.00 28.17 202 ILE A C 1
ATOM 864 O O . ILE A 1 128 ? 24.693 9.087 29.094 1.00 26.02 202 ILE A O 1
ATOM 869 N N . CYS A 1 129 ? 24.470 11.255 29.690 1.00 26.75 203 CYS A N 1
ATOM 870 C CA . CYS A 1 129 ? 23.390 11.444 28.722 1.00 25.60 203 CYS A CA 1
ATOM 871 C C . CYS A 1 129 ? 23.927 11.287 27.331 1.00 23.49 203 CYS A C 1
ATOM 872 O O . CYS A 1 129 ? 25.121 11.590 27.029 1.00 25.09 203 CYS A O 1
ATOM 875 N N . GLY A 1 130 ? 23.071 10.779 26.463 1.00 22.01 204 GLY A N 1
ATOM 876 C CA . GLY A 1 130 ? 23.458 10.562 25.061 1.00 21.36 204 GLY A CA 1
ATOM 877 C C . GLY A 1 130 ? 22.824 9.344 24.455 1.00 20.71 204 GLY A C 1
ATOM 878 O O . GLY A 1 130 ? 21.834 8.829 24.961 1.00 21.19 204 GLY A O 1
ATOM 879 N N . LEU A 1 131 ? 23.404 8.920 23.352 1.00 21.11 205 LEU A N 1
ATOM 880 C CA . LEU A 1 131 ? 22.936 7.761 22.621 1.00 20.37 205 LEU A CA 1
ATOM 881 C C . LEU A 1 131 ? 23.997 6.689 22.595 1.00 20.72 205 LEU A C 1
ATOM 882 O O . LEU A 1 131 ? 25.166 6.932 22.296 1.00 20.78 205 LEU A O 1
ATOM 887 N N . TYR A 1 132 ? 23.548 5.465 22.841 1.00 20.65 206 TYR A N 1
ATOM 888 C CA . TYR A 1 132 ? 24.401 4.270 22.947 1.00 20.91 206 TYR A CA 1
ATOM 889 C C . TYR A 1 132 ? 23.929 3.140 22.043 1.00 21.99 206 TYR A C 1
ATOM 890 O O . TYR A 1 132 ? 22.745 3.024 21.763 1.00 23.17 206 TYR A O 1
ATOM 899 N N . TYR A 1 133 ? 24.858 2.322 21.619 1.00 21.92 207 TYR A N 1
ATOM 900 C CA . TYR A 1 133 ? 24.536 1.142 20.830 1.00 22.53 207 TYR A CA 1
ATOM 901 C C . TYR A 1 133 ? 25.217 -0.064 21.395 1.00 23.20 207 TYR A C 1
ATOM 902 O O . TYR A 1 133 ? 26.119 0.017 22.219 1.00 22.23 207 TYR A O 1
ATOM 911 N N . ASP A 1 134 ? 24.750 -1.217 20.935 1.00 22.60 208 ASP A N 1
ATOM 912 C CA . ASP A 1 134 ? 25.123 -2.530 21.474 1.00 24.62 208 ASP A CA 1
ATOM 913 C C . ASP A 1 134 ? 25.654 -3.399 20.357 1.00 24.55 208 ASP A C 1
ATOM 914 O O . ASP A 1 134 ? 24.929 -3.773 19.413 1.00 24.37 208 ASP A O 1
ATOM 919 N N . GLY A 1 135 ? 26.905 -3.813 20.469 1.00 26.89 209 GLY A N 1
ATOM 920 C CA . GLY A 1 135 ? 27.516 -4.641 19.470 1.00 26.69 209 GLY A CA 1
ATOM 921 C C . GLY A 1 135 ? 26.770 -5.955 19.233 1.00 26.34 209 GLY A C 1
ATOM 922 O O . GLY A 1 135 ? 26.808 -6.482 18.116 1.00 26.68 209 GLY A O 1
ATOM 923 N N . VAL A 1 136 ? 26.097 -6.428 20.246 1.00 27.55 210 VAL A N 1
ATOM 924 C CA . VAL A 1 136 ? 25.323 -7.692 20.123 1.00 25.99 210 VAL A CA 1
ATOM 925 C C . VAL A 1 136 ? 24.198 -7.577 19.082 1.00 24.48 210 VAL A C 1
ATOM 926 O O . VAL A 1 136 ? 23.850 -8.625 18.455 1.00 25.80 210 VAL A O 1
ATOM 930 N N . TYR A 1 137 ? 23.631 -6.363 18.912 1.00 23.75 211 TYR A N 1
ATOM 931 C CA . TYR A 1 137 ? 22.476 -6.146 18.048 1.00 24.47 211 TYR A CA 1
ATOM 932 C C . TYR A 1 137 ? 22.908 -5.333 16.828 1.00 25.36 211 TYR A C 1
ATOM 933 O O . TYR A 1 137 ? 22.082 -4.795 16.097 1.00 24.75 211 TYR A O 1
ATOM 942 N N . GLU A 1 138 ? 24.191 -5.302 16.545 1.00 29.64 212 GLU A N 1
ATOM 943 C CA . GLU A 1 138 ? 24.645 -4.518 15.379 1.00 32.10 212 GLU A CA 1
ATOM 944 C C . GLU A 1 138 ? 24.264 -5.264 14.065 1.00 29.94 212 GLU A C 1
ATOM 945 O O . GLU A 1 138 ? 24.472 -6.515 13.915 1.00 33.69 212 GLU A O 1
ATOM 951 N N . PRO A 1 139 ? 23.592 -4.584 13.139 1.00 28.10 213 PRO A N 1
ATOM 952 C CA . PRO A 1 139 ? 23.108 -5.150 11.895 1.00 32.51 213 PRO A CA 1
ATOM 953 C C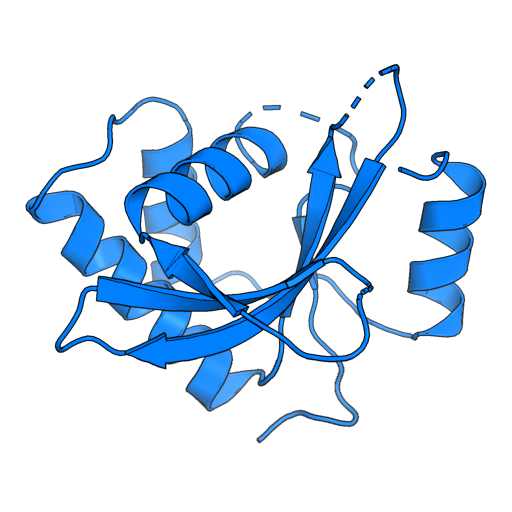 . PRO A 1 139 ? 24.304 -5.591 11.024 1.00 34.23 213 PRO A C 1
ATOM 954 O O . PRO A 1 139 ? 25.455 -5.228 11.374 1.00 38.66 213 PRO A O 1
#

Organism: Salmonella typhimurium (strain LT2 / SGSC1412 / ATCC 700720) (NCBI:txid99287)

B-factor: mean 30.45, std 11.05, range [18.43, 101.79]

Secondary structure (DSSP, 8-state):
-B-HHHHHHHHHHHT-EEPPP-HHHHHHHHHHTTPPP-HHHHHHHHHHHHHHHHHT-SEEEEEE----EEEEEEEEEETTTTEEEEEE---S-EEEEHHHHHHHHHHHH--TT-EEEE-GGG--

Sequence (124 aa):
GIDIIECENLLKEMNVQKIPESSLFTNIKEALQAEVFNSTVEDDFESFISYELQNHGPLMLIRPSSECLHAECIVGYDSSEVKKVLIYDSNTSPEWQSNIDVYDKLTLAFNCSICGLYYDGVYEP

CATH classification: 3.90.70.170

Foldseek 3Di:
DAAPVVLVVVCVVLVKDFDDDDPLVVVLLVCLLDPADDPVVLVSVVVNLVVCCQFQNKKWFWFADVNGIWTKIWHDADPVQQWTWMPRVPDGTDTDHNNVVSNRVSRQRVPPPGHIIGHPVRGD

InterPro domains:
  IPR047918 GtgE [PF22192] (41-209)
  IPR047918 GtgE [cd21501] (41-214)

Solvent-accessible surface area: 6605 Å² total; per-residue (Å²): 76,42,70,69,94,98,0,75,73,62,17,158,140,57,124,23,56,99,6,63,124,28,83,52,7,76,75,0,54,68,11,2,103,93,79,119,39,52,90,97,3,29,90,55,0,30,53,1,0,52,90,1,35,132,67,22,6,42,1,24,0,0,32,51,55,101,76,50,11,62,16,8,26,0,47,12,40,48,57,96,83,73,83,0,36,1,73,73,84,71,81,80,37,114,118,32,39,3,85,75,0,2,74,34,0,43,92,12,39,82,94,106,19,11,1,2,15,48,18,52,118,135,88,104